Protein AF-B5W0S8-F1 (afdb_monomer_lite)

Secondary structure (DSSP, 8-state):
-----------EE-HHHHHHHHHHHHHHHHHHHHHHHHHHTT----HHHHHHHHHHS---HHHHT--TTHHHHHHHHHHHHHHHHHHTTPPPPPPPTT-S-------HHHHHTTHHHHHTTT--EE-SSPPPS---

Structure (mmCIF, N/CA/C/O backbone):
data_AF-B5W0S8-F1
#
_entry.id   AF-B5W0S8-F1
#
loop_
_atom_site.group_PDB
_atom_site.id
_atom_site.type_symbol
_atom_site.label_atom_id
_atom_site.label_alt_id
_atom_site.label_comp_id
_atom_site.label_asym_id
_atom_site.label_entity_id
_atom_site.label_seq_id
_atom_site.pdbx_PDB_ins_code
_atom_site.Cartn_x
_atom_site.Cartn_y
_atom_site.Cartn_z
_atom_site.occupancy
_atom_site.B_iso_or_equiv
_atom_site.auth_seq_id
_atom_site.auth_comp_id
_atom_site.auth_asym_id
_atom_site.auth_atom_id
_atom_site.pdbx_PDB_model_num
ATOM 1 N N . MET A 1 1 ? -0.003 27.964 -36.530 1.00 40.84 1 MET A N 1
ATOM 2 C CA . MET A 1 1 ? 0.654 27.300 -35.384 1.00 40.84 1 MET A CA 1
ATOM 3 C C . MET A 1 1 ? -0.431 26.652 -34.544 1.00 40.84 1 MET A C 1
ATOM 5 O O . MET A 1 1 ? -1.200 27.365 -33.916 1.00 40.84 1 MET A O 1
ATOM 9 N N . THR A 1 2 ? -0.587 25.334 -34.623 1.00 47.62 2 THR A N 1
ATOM 10 C CA . THR A 1 2 ? -1.529 24.593 -33.774 1.00 47.62 2 THR A CA 1
ATOM 11 C C . THR A 1 2 ? -0.929 24.410 -32.376 1.00 47.62 2 THR A C 1
ATOM 13 O O . THR A 1 2 ? 0.281 24.207 -32.263 1.00 47.62 2 THR A O 1
ATOM 16 N N . PRO A 1 3 ? -1.736 24.521 -31.309 1.00 50.81 3 PRO A N 1
ATOM 17 C CA . PRO A 1 3 ? -1.256 24.440 -29.935 1.00 50.81 3 PRO A CA 1
ATOM 18 C C . PRO A 1 3 ? -0.673 23.050 -29.657 1.00 50.81 3 PRO A C 1
ATOM 20 O O . PRO A 1 3 ? -1.181 22.060 -30.178 1.00 50.81 3 PRO A O 1
ATOM 23 N N . ASN A 1 4 ? 0.394 23.002 -28.851 1.00 57.62 4 ASN A N 1
ATOM 24 C CA . ASN A 1 4 ? 1.116 21.805 -28.403 1.00 57.62 4 ASN A CA 1
ATOM 25 C C . ASN A 1 4 ? 0.195 20.592 -28.177 1.00 57.62 4 ASN A C 1
ATOM 27 O O . ASN A 1 4 ? -0.370 20.422 -27.096 1.00 57.62 4 ASN A O 1
ATOM 31 N N . SER A 1 5 ? 0.062 19.717 -29.177 1.00 62.16 5 SER A N 1
ATOM 32 C CA . SER A 1 5 ? -0.598 18.430 -28.993 1.00 62.16 5 SER A CA 1
ATOM 33 C C . SER A 1 5 ? 0.384 17.512 -28.274 1.00 62.16 5 SER A C 1
ATOM 35 O O . SER A 1 5 ? 1.228 16.873 -28.904 1.00 62.16 5 SER A O 1
ATOM 37 N N . LEU A 1 6 ? 0.320 17.479 -26.944 1.00 66.62 6 LEU A N 1
ATOM 38 C CA . LEU A 1 6 ? 1.047 16.488 -26.158 1.00 66.62 6 LEU A CA 1
ATOM 39 C C . LEU A 1 6 ? 0.605 15.094 -26.623 1.00 66.62 6 LEU A C 1
ATOM 41 O O . LEU A 1 6 ? -0.557 14.716 -26.457 1.00 66.62 6 LEU A O 1
ATOM 45 N N . SER A 1 7 ? 1.513 14.330 -27.229 1.00 67.88 7 SER A N 1
ATOM 46 C CA . SER A 1 7 ? 1.243 12.948 -27.611 1.00 67.88 7 SER A CA 1
ATOM 47 C C . SER A 1 7 ? 1.213 12.082 -26.352 1.00 67.88 7 SER A C 1
ATOM 49 O O . SER A 1 7 ? 2.230 11.803 -25.720 1.00 67.88 7 SER A O 1
ATOM 51 N N . GLN A 1 8 ? 0.014 11.663 -25.949 1.00 77.06 8 GLN A N 1
ATOM 52 C CA . GLN A 1 8 ? -0.146 10.736 -24.833 1.00 77.06 8 GLN A CA 1
ATOM 53 C C . GLN A 1 8 ? 0.186 9.316 -25.292 1.00 77.06 8 GLN A C 1
ATOM 55 O O . GLN A 1 8 ? -0.596 8.688 -26.006 1.00 77.06 8 GLN A O 1
ATOM 60 N N . VAL A 1 9 ? 1.336 8.798 -24.858 1.00 83.94 9 VAL A N 1
ATOM 61 C CA . VAL A 1 9 ? 1.719 7.406 -25.114 1.00 83.94 9 VAL A CA 1
ATOM 62 C C . VAL A 1 9 ? 1.172 6.499 -24.019 1.00 83.94 9 VAL A C 1
ATOM 64 O O . VAL A 1 9 ? 1.397 6.724 -22.828 1.00 83.94 9 VAL A O 1
ATOM 67 N N . ARG A 1 10 ? 0.464 5.436 -24.414 1.00 88.12 10 ARG A N 1
ATOM 68 C CA . ARG A 1 10 ? -0.012 4.420 -23.465 1.00 88.12 10 ARG A CA 1
ATOM 69 C C . ARG A 1 10 ? 1.114 3.452 -23.125 1.00 88.12 10 ARG A C 1
ATOM 71 O O . ARG A 1 10 ? 1.667 2.801 -24.011 1.00 88.12 10 ARG A O 1
ATOM 78 N N . LEU A 1 11 ? 1.418 3.347 -21.835 1.00 89.88 11 LEU A N 1
ATOM 79 C CA . LEU A 1 11 ? 2.405 2.422 -21.288 1.00 89.88 11 LEU A CA 1
ATOM 80 C C . LEU A 1 11 ? 1.708 1.280 -20.555 1.00 89.88 11 LEU A C 1
ATOM 82 O O . LEU A 1 11 ? 0.808 1.500 -19.743 1.00 89.88 11 LEU A O 1
ATOM 86 N N . TYR A 1 12 ? 2.174 0.063 -20.800 1.00 91.75 12 TYR A N 1
ATOM 87 C CA . TYR A 1 12 ? 1.680 -1.156 -20.177 1.00 91.75 12 TYR A CA 1
ATOM 88 C C . TYR A 1 12 ? 2.838 -1.855 -19.464 1.00 91.75 12 TYR A C 1
ATOM 90 O O . TYR A 1 12 ? 3.877 -2.089 -20.084 1.00 91.75 12 TYR A O 1
ATOM 98 N N . PRO A 1 13 ? 2.718 -2.181 -18.168 1.00 92.81 13 PRO A N 1
ATOM 99 C CA . PRO A 1 13 ? 3.783 -2.884 -17.464 1.00 92.81 13 PRO A CA 1
ATOM 100 C C . PRO A 1 13 ? 3.991 -4.276 -18.067 1.00 92.81 13 PRO A C 1
ATOM 102 O O . PRO A 1 13 ? 3.021 -4.938 -18.444 1.00 92.81 13 PRO A O 1
ATOM 105 N N . CYS A 1 14 ? 5.234 -4.761 -18.099 1.00 92.94 1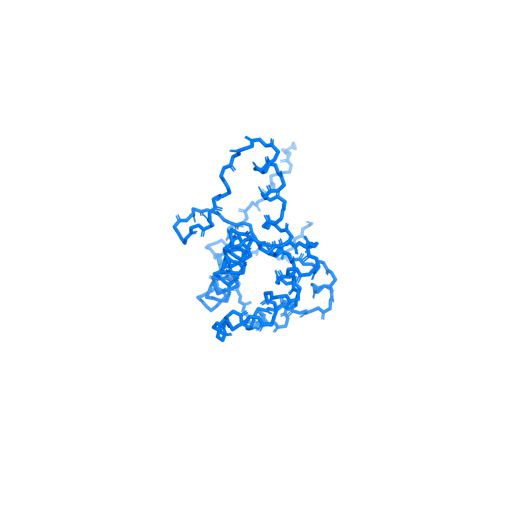4 CYS A N 1
ATOM 106 C CA . CYS A 1 14 ? 5.475 -6.178 -18.362 1.00 92.94 14 CYS A CA 1
ATOM 107 C C . CYS A 1 14 ? 4.794 -7.057 -17.288 1.00 92.94 14 CYS A C 1
ATOM 109 O O . CYS A 1 14 ? 4.426 -6.583 -16.207 1.00 92.94 14 CYS A O 1
ATOM 111 N N . LYS A 1 15 ? 4.629 -8.359 -17.562 1.00 93.44 15 LYS A N 1
ATOM 112 C CA . LYS A 1 15 ? 3.916 -9.296 -16.669 1.00 93.44 15 LYS A CA 1
ATOM 113 C C . LYS A 1 15 ? 4.476 -9.299 -15.240 1.00 93.44 15 LYS A C 1
ATOM 115 O O . LYS A 1 15 ? 3.717 -9.309 -14.269 1.00 93.44 15 LYS A O 1
ATOM 120 N N . GLU A 1 16 ? 5.794 -9.250 -15.109 1.00 93.81 16 GLU A N 1
ATOM 121 C CA . GLU A 1 16 ? 6.493 -9.227 -13.822 1.00 93.81 16 GLU A CA 1
ATOM 122 C C . GLU A 1 16 ? 6.233 -7.921 -13.066 1.00 93.81 16 GLU A C 1
ATOM 124 O O . GLU A 1 16 ? 5.812 -7.952 -11.908 1.00 93.81 16 GLU A O 1
ATOM 129 N N . LEU A 1 17 ? 6.362 -6.773 -13.740 1.00 93.62 17 LEU A N 1
ATOM 130 C CA . LEU A 1 17 ? 6.067 -5.462 -13.158 1.00 93.62 17 LEU A CA 1
ATOM 131 C C . LEU A 1 17 ? 4.606 -5.349 -12.722 1.00 93.62 17 LEU A C 1
ATOM 133 O O . LEU A 1 17 ? 4.307 -4.829 -11.644 1.00 93.62 17 LEU A O 1
ATOM 137 N N . HIS A 1 18 ? 3.691 -5.884 -13.531 1.00 93.25 18 HIS A N 1
ATOM 138 C CA . HIS A 1 18 ? 2.279 -5.937 -13.188 1.00 93.25 18 HIS A CA 1
ATOM 139 C C . HIS A 1 18 ? 2.041 -6.762 -11.920 1.00 93.25 18 HIS A C 1
ATOM 141 O O . HIS A 1 18 ? 1.307 -6.333 -11.028 1.00 93.25 18 HIS A O 1
ATOM 147 N N . THR A 1 19 ? 2.705 -7.913 -11.810 1.00 92.94 19 THR A N 1
ATOM 148 C CA . THR A 1 19 ? 2.617 -8.802 -10.647 1.00 92.94 19 THR A CA 1
ATOM 149 C C . THR A 1 19 ? 3.128 -8.114 -9.381 1.00 92.94 19 THR A C 1
ATOM 151 O O . THR A 1 19 ? 2.448 -8.139 -8.353 1.00 92.94 19 THR A O 1
ATOM 154 N N . VAL A 1 20 ? 4.272 -7.425 -9.457 1.00 92.69 20 VAL A N 1
ATOM 155 C CA . VAL A 1 20 ? 4.827 -6.634 -8.345 1.00 92.69 20 VAL A CA 1
ATOM 156 C C . VAL A 1 20 ? 3.843 -5.549 -7.903 1.00 92.69 20 VAL A C 1
ATOM 158 O O . VAL A 1 20 ? 3.502 -5.466 -6.721 1.00 92.69 20 VAL A O 1
ATOM 161 N N . GLY A 1 21 ? 3.310 -4.770 -8.848 1.00 90.94 21 GLY A N 1
ATOM 162 C CA . GLY A 1 21 ? 2.333 -3.721 -8.553 1.00 90.94 21 GLY A CA 1
ATOM 163 C C . GLY A 1 21 ? 1.050 -4.263 -7.912 1.00 90.94 21 GLY A C 1
ATOM 164 O O . GLY A 1 21 ? 0.565 -3.710 -6.923 1.00 90.94 21 GLY A O 1
ATOM 165 N N . LYS A 1 22 ? 0.514 -5.382 -8.419 1.00 92.00 22 LYS A N 1
ATOM 166 C CA . LYS A 1 22 ? -0.675 -6.039 -7.852 1.00 92.00 22 LYS A CA 1
ATOM 167 C C . LYS A 1 22 ? -0.416 -6.593 -6.454 1.00 92.00 22 LYS A C 1
ATOM 169 O O . LYS A 1 22 ? -1.295 -6.466 -5.602 1.00 92.00 22 LYS A O 1
ATOM 174 N N . ARG A 1 23 ? 0.775 -7.140 -6.191 1.00 92.94 23 ARG A N 1
ATOM 175 C CA . ARG A 1 23 ? 1.182 -7.595 -4.853 1.00 92.94 23 ARG A CA 1
ATOM 176 C C . ARG A 1 23 ? 1.215 -6.435 -3.863 1.00 92.94 23 ARG A C 1
ATOM 178 O O . ARG A 1 23 ? 0.610 -6.542 -2.799 1.00 92.94 23 ARG A O 1
ATOM 185 N N . TRP A 1 24 ? 1.850 -5.317 -4.218 1.00 93.25 24 TRP A N 1
ATOM 186 C CA . TRP A 1 24 ? 1.876 -4.129 -3.358 1.00 93.25 24 TRP A CA 1
ATOM 187 C C . TRP A 1 24 ? 0.468 -3.597 -3.086 1.00 93.25 24 TRP A C 1
ATOM 189 O O . TRP A 1 24 ? 0.126 -3.317 -1.939 1.00 93.25 24 TRP A O 1
ATOM 199 N N . LEU A 1 25 ? -0.385 -3.534 -4.112 1.00 92.94 25 LEU A N 1
ATOM 200 C CA . LEU A 1 25 ? -1.772 -3.096 -3.962 1.00 92.94 25 LEU A CA 1
ATOM 201 C C . LEU A 1 25 ? -2.582 -4.017 -3.038 1.00 92.94 25 LEU A C 1
ATOM 203 O O . LEU A 1 25 ? -3.317 -3.543 -2.169 1.00 92.94 25 LEU A O 1
ATOM 207 N N . ALA A 1 26 ? -2.448 -5.333 -3.208 1.00 93.25 26 ALA A N 1
ATOM 208 C CA . ALA A 1 26 ? -3.120 -6.317 -2.368 1.00 93.25 26 ALA A CA 1
ATOM 209 C C . ALA A 1 26 ? -2.674 -6.203 -0.906 1.00 93.25 26 ALA A C 1
ATOM 211 O O . ALA A 1 26 ? -3.503 -6.269 0.000 1.00 93.25 26 ALA A O 1
ATOM 212 N N . ALA A 1 27 ? -1.381 -5.989 -0.669 1.00 94.19 27 ALA A N 1
ATOM 213 C CA . ALA A 1 27 ? -0.839 -5.903 0.678 1.00 94.19 27 ALA A CA 1
ATOM 214 C C . ALA A 1 27 ? -1.238 -4.589 1.362 1.00 94.19 27 ALA A C 1
ATOM 216 O O . ALA A 1 27 ? -1.629 -4.594 2.528 1.00 94.19 27 ALA A O 1
ATOM 217 N N . TYR A 1 28 ? -1.257 -3.481 0.617 1.00 94.44 28 TYR A N 1
ATOM 218 C CA . TYR A 1 28 ? -1.783 -2.200 1.090 1.00 94.44 28 TYR A CA 1
ATOM 219 C C . TYR A 1 28 ? -3.250 -2.321 1.534 1.00 94.44 28 TYR A C 1
ATOM 221 O O . TYR A 1 28 ? -3.635 -1.858 2.608 1.00 94.44 28 TYR A O 1
ATOM 229 N N . ARG A 1 29 ? -4.070 -3.011 0.732 1.00 94.12 29 ARG A N 1
ATOM 230 C CA . ARG A 1 29 ? -5.472 -3.310 1.049 1.00 94.12 29 ARG A CA 1
ATOM 231 C C . ARG A 1 29 ? -5.618 -4.163 2.302 1.00 94.12 29 ARG A C 1
ATOM 233 O O . ARG A 1 29 ? -6.486 -3.880 3.122 1.00 94.12 29 ARG A O 1
ATOM 240 N N . TRP A 1 30 ? -4.790 -5.195 2.436 1.00 94.62 30 TRP A N 1
ATOM 241 C CA . TRP A 1 30 ? -4.803 -6.065 3.607 1.00 94.62 30 TRP A CA 1
ATOM 242 C C . TRP A 1 30 ? -4.535 -5.261 4.881 1.00 94.62 30 TRP A C 1
ATOM 244 O O . TRP A 1 30 ? -5.322 -5.336 5.817 1.00 94.62 30 TRP A O 1
ATOM 254 N N . ILE A 1 31 ? -3.506 -4.406 4.878 1.00 94.94 31 ILE A N 1
ATOM 255 C CA . ILE A 1 31 ? -3.154 -3.553 6.026 1.00 94.94 31 ILE A CA 1
ATOM 256 C C . ILE A 1 31 ? -4.277 -2.569 6.356 1.00 94.94 31 ILE A C 1
ATOM 258 O O . ILE A 1 31 ? -4.627 -2.411 7.524 1.00 94.94 31 ILE A O 1
ATOM 262 N N . TYR A 1 32 ? -4.872 -1.935 5.343 1.00 94.38 32 TYR A N 1
ATOM 263 C CA . TYR A 1 32 ? -6.026 -1.057 5.537 1.00 94.38 32 TYR A CA 1
ATOM 264 C C . TYR A 1 32 ? -7.184 -1.805 6.217 1.00 94.38 32 TYR A C 1
ATOM 266 O O . TYR A 1 32 ? -7.696 -1.361 7.243 1.00 94.38 32 TYR A O 1
ATOM 274 N N . ASN A 1 33 ? -7.572 -2.968 5.684 1.00 94.06 33 ASN A N 1
ATOM 275 C CA . ASN A 1 33 ? -8.692 -3.747 6.214 1.00 94.06 33 ASN A CA 1
ATOM 276 C C . ASN A 1 33 ? -8.404 -4.274 7.623 1.00 94.06 33 ASN A C 1
ATOM 278 O O . ASN A 1 33 ? -9.287 -4.217 8.476 1.00 94.06 33 ASN A O 1
ATOM 282 N N . GLN A 1 34 ? -7.171 -4.722 7.874 1.00 93.19 34 GLN A N 1
ATOM 283 C CA . GLN A 1 34 ? -6.720 -5.144 9.195 1.00 93.19 34 GLN A CA 1
ATOM 284 C C . GLN A 1 34 ? -6.825 -3.993 10.197 1.00 93.19 34 GLN A C 1
ATOM 286 O O . GLN A 1 34 ? -7.363 -4.178 11.281 1.00 93.19 34 GLN A O 1
ATOM 291 N N . THR A 1 35 ? -6.404 -2.786 9.810 1.00 93.31 35 THR A N 1
ATOM 292 C CA . THR A 1 35 ? -6.515 -1.589 10.657 1.00 93.31 35 THR A CA 1
ATOM 293 C C . THR A 1 35 ? -7.973 -1.307 11.026 1.00 93.31 35 THR A C 1
ATOM 295 O O . THR A 1 35 ? -8.281 -1.102 12.197 1.00 93.31 35 THR A O 1
ATOM 298 N N . ILE A 1 36 ? -8.892 -1.353 10.055 1.00 91.44 36 ILE A N 1
ATOM 299 C CA . ILE A 1 36 ? -10.326 -1.161 10.319 1.00 91.44 36 ILE A CA 1
ATOM 300 C C . ILE A 1 36 ? -10.891 -2.267 11.221 1.00 91.44 36 ILE A C 1
ATOM 302 O O . ILE A 1 36 ? -11.703 -1.977 12.098 1.00 91.44 36 ILE A O 1
ATOM 306 N N . ALA A 1 37 ? -10.477 -3.523 11.032 1.00 90.25 37 ALA A N 1
ATOM 307 C CA . ALA A 1 37 ? -10.917 -4.641 11.864 1.00 90.25 37 ALA A CA 1
ATOM 308 C C . ALA A 1 37 ? -10.445 -4.495 13.319 1.00 90.25 37 ALA A C 1
ATOM 310 O O . ALA A 1 37 ? -11.259 -4.616 14.232 1.00 90.25 37 ALA A O 1
ATOM 311 N N . THR A 1 38 ? -9.171 -4.153 13.532 1.00 88.06 38 THR A N 1
ATOM 312 C CA . THR A 1 38 ? -8.601 -3.894 14.863 1.00 88.06 38 THR A CA 1
ATOM 313 C C . THR A 1 38 ? -9.334 -2.756 15.575 1.00 88.06 38 THR A C 1
ATOM 315 O O . THR A 1 38 ? -9.663 -2.868 16.751 1.00 88.06 38 THR A O 1
ATOM 318 N N . TRP A 1 39 ? -9.682 -1.688 14.856 1.00 81.94 39 TRP A N 1
ATOM 319 C CA . TRP A 1 39 ? -10.478 -0.593 15.416 1.00 81.94 39 TRP A CA 1
ATOM 320 C C . TRP A 1 39 ? -11.898 -1.007 15.802 1.00 81.94 39 TRP A C 1
ATOM 322 O O . TRP A 1 39 ? -12.387 -0.625 16.863 1.00 81.94 39 TRP A O 1
ATOM 332 N N . LYS A 1 40 ? -12.570 -1.809 14.967 1.00 82.31 40 LYS A N 1
ATOM 333 C CA . LYS A 1 40 ? -13.919 -2.319 15.268 1.00 82.31 40 LYS A CA 1
ATOM 334 C C . LYS A 1 40 ? -13.962 -3.202 16.517 1.00 82.31 40 LYS A C 1
ATOM 336 O O . LYS A 1 40 ? -15.017 -3.304 17.128 1.00 82.31 40 LYS A O 1
ATOM 341 N N . GLN A 1 41 ? -12.836 -3.798 16.905 1.00 82.56 41 GLN A N 1
ATOM 342 C CA . GLN A 1 41 ? -12.695 -4.573 18.141 1.00 82.56 41 GLN A CA 1
ATOM 343 C C . GLN A 1 41 ? -12.539 -3.698 19.398 1.00 82.56 41 GLN A C 1
ATOM 345 O O . GLN A 1 41 ? -12.363 -4.228 20.489 1.00 82.56 41 GLN A O 1
ATOM 350 N N . GLY A 1 42 ? -12.611 -2.369 19.273 1.00 74.94 42 GLY A N 1
ATOM 351 C CA . GLY A 1 42 ? -12.565 -1.452 20.413 1.00 74.94 42 GLY A CA 1
ATOM 352 C C . GLY A 1 42 ? -11.157 -1.020 20.817 1.00 74.94 42 GLY A C 1
ATOM 353 O O . GLY A 1 42 ? -11.001 -0.386 21.858 1.00 74.94 42 GLY A O 1
ATOM 354 N N . VAL A 1 43 ? -10.137 -1.312 20.002 1.00 72.69 43 VAL A N 1
ATOM 355 C CA . VAL A 1 43 ? -8.783 -0.793 20.227 1.00 72.69 43 VAL A CA 1
ATOM 356 C C . VAL A 1 43 ? -8.806 0.729 20.108 1.00 72.69 43 VAL A C 1
ATOM 358 O O . VAL A 1 43 ? -9.113 1.279 19.051 1.00 72.69 43 VAL A O 1
ATOM 361 N N . GLN A 1 44 ? -8.473 1.406 21.205 1.00 70.19 44 GLN A N 1
ATOM 362 C CA . GLN A 1 44 ? -8.354 2.858 21.266 1.00 70.19 44 GLN A CA 1
ATOM 363 C C . GLN A 1 44 ? -6.881 3.258 21.177 1.00 70.19 44 GLN A C 1
ATOM 365 O O . GLN A 1 44 ? -6.021 2.633 21.793 1.00 70.19 44 GLN A O 1
ATOM 370 N N . GLY A 1 45 ? -6.580 4.299 20.404 1.00 79.81 45 GLY A N 1
ATOM 371 C CA . GLY A 1 45 ? -5.222 4.822 20.303 1.00 79.81 45 GLY A CA 1
ATOM 372 C C . GLY A 1 45 ? -5.038 5.816 19.167 1.00 79.81 45 GLY A C 1
ATOM 373 O O . GLY A 1 45 ? -5.966 6.130 18.415 1.00 79.81 45 GLY A O 1
ATOM 374 N N . SER A 1 46 ? -3.814 6.317 19.033 1.00 86.31 46 SER A N 1
ATOM 375 C CA . SER A 1 46 ? -3.419 7.163 17.912 1.00 86.31 46 SER A CA 1
ATOM 376 C C . SER A 1 46 ? -3.139 6.337 16.648 1.00 86.31 46 SER A C 1
ATOM 378 O O . SER A 1 46 ? -2.999 5.110 16.682 1.00 86.31 46 SER A O 1
ATOM 380 N N . CYS A 1 47 ? -2.990 7.022 15.509 1.00 87.62 47 CYS A N 1
ATOM 381 C CA . CYS A 1 47 ? -2.519 6.401 14.266 1.00 87.62 47 CYS A CA 1
ATOM 382 C C . CYS A 1 47 ? -1.181 5.670 14.471 1.00 87.62 47 CYS A C 1
ATOM 384 O O . CYS A 1 47 ? -0.998 4.562 13.971 1.00 87.62 47 CYS A O 1
ATOM 386 N N . PHE A 1 48 ? -0.274 6.235 15.273 1.00 88.94 48 PHE A N 1
ATOM 387 C CA . PHE A 1 48 ? 1.030 5.639 15.561 1.00 88.94 48 PHE A CA 1
ATOM 388 C C . PHE A 1 48 ? 0.935 4.356 16.392 1.00 88.94 48 PHE A C 1
ATOM 390 O O . PHE A 1 48 ? 1.680 3.409 16.137 1.00 88.94 48 PHE A O 1
ATOM 397 N N . ASP A 1 49 ? -0.001 4.285 17.337 1.00 88.81 49 ASP A N 1
ATOM 398 C CA . ASP A 1 49 ? -0.202 3.082 18.152 1.00 88.81 49 ASP A CA 1
ATOM 399 C C . ASP A 1 49 ? -0.737 1.937 17.293 1.00 88.81 49 ASP A C 1
ATOM 401 O O . ASP A 1 49 ? -0.219 0.820 17.326 1.00 88.81 49 ASP A O 1
ATOM 405 N N . CYS A 1 50 ? -1.687 2.240 16.408 1.00 87.88 50 CYS A N 1
ATOM 406 C CA . CYS A 1 50 ? -2.184 1.267 15.440 1.00 87.88 50 CYS A CA 1
ATOM 407 C C . CYS A 1 50 ? -1.116 0.826 14.441 1.00 87.88 50 CYS A C 1
ATOM 409 O O . CYS A 1 50 ? -1.066 -0.348 14.084 1.00 87.88 50 CYS A O 1
ATOM 411 N N . GLN A 1 51 ? -0.217 1.721 14.021 1.00 90.88 51 GLN A N 1
ATOM 412 C CA . GLN A 1 51 ? 0.925 1.327 13.194 1.00 90.88 51 GLN A CA 1
ATOM 413 C C . GLN A 1 51 ? 1.806 0.298 13.905 1.00 90.88 51 GLN A C 1
ATOM 415 O O . GLN A 1 51 ? 2.228 -0.664 13.264 1.00 90.88 51 GLN A O 1
ATOM 420 N N . LYS A 1 52 ? 2.073 0.464 15.208 1.00 89.81 52 LYS A N 1
ATOM 421 C CA . LYS A 1 52 ? 2.835 -0.516 16.000 1.00 89.81 52 LYS A CA 1
ATOM 422 C C . LYS A 1 52 ? 2.088 -1.847 16.097 1.00 89.81 52 LYS A C 1
ATOM 424 O O . LYS A 1 52 ? 2.686 -2.886 15.831 1.00 89.81 52 LYS A O 1
ATOM 429 N N . LEU A 1 53 ? 0.787 -1.819 16.385 1.00 89.50 53 LEU A N 1
ATOM 430 C CA . LEU A 1 53 ? -0.043 -3.024 16.475 1.00 89.50 53 LEU A CA 1
ATOM 431 C C . LEU A 1 53 ? -0.091 -3.798 15.154 1.00 89.50 53 LEU A C 1
ATOM 433 O O . LEU A 1 53 ? 0.212 -4.985 15.130 1.00 89.50 53 LEU A O 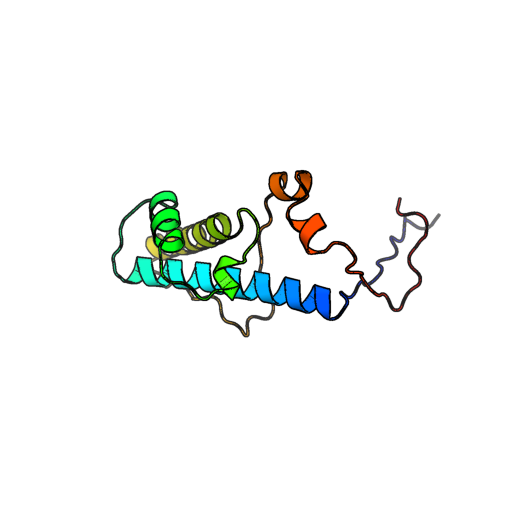1
ATOM 437 N N . VAL A 1 54 ? -0.382 -3.136 14.033 1.00 89.19 54 VAL A N 1
ATOM 438 C CA . VAL A 1 54 ? -0.438 -3.784 12.707 1.00 89.19 54 VAL A CA 1
ATOM 439 C C . VAL A 1 54 ? 0.960 -4.197 12.217 1.00 89.19 54 VAL A C 1
ATOM 441 O O . VAL A 1 54 ? 1.129 -5.167 11.469 1.00 89.19 54 VAL A O 1
ATOM 444 N N . ARG A 1 55 ? 2.019 -3.504 12.654 1.00 88.38 55 ARG A N 1
ATOM 445 C CA . ARG A 1 55 ? 3.399 -3.939 12.403 1.00 88.38 55 ARG A CA 1
ATOM 446 C C . ARG A 1 55 ? 3.744 -5.214 13.173 1.00 88.38 55 ARG A C 1
ATOM 448 O O . ARG A 1 55 ? 4.428 -6.054 12.594 1.00 88.38 55 ARG A O 1
ATOM 455 N N . ASN A 1 56 ? 3.241 -5.386 14.388 1.00 87.81 56 ASN A N 1
ATOM 456 C CA . ASN A 1 56 ? 3.496 -6.569 15.212 1.00 87.81 56 ASN A CA 1
ATOM 457 C C . ASN A 1 56 ? 2.468 -7.688 15.006 1.00 87.81 56 ASN A C 1
ATOM 459 O O . ASN A 1 56 ? 2.692 -8.803 15.462 1.00 87.81 56 ASN A O 1
ATOM 463 N N . SER A 1 57 ? 1.362 -7.417 14.308 1.00 87.44 57 SER A N 1
ATOM 464 C CA . SER A 1 57 ? 0.366 -8.436 14.004 1.00 87.44 57 SER A CA 1
ATOM 465 C C . SER A 1 57 ? 0.967 -9.534 13.136 1.00 87.44 57 SER A C 1
ATOM 467 O O . SER A 1 57 ? 1.767 -9.257 12.223 1.00 87.44 57 SER A O 1
ATOM 469 N N . ASP A 1 58 ? 0.504 -10.760 13.373 1.00 90.12 58 ASP A N 1
ATOM 470 C CA . ASP A 1 58 ? 0.754 -11.843 12.443 1.00 90.12 58 ASP A CA 1
ATOM 471 C C . ASP A 1 58 ? 0.136 -11.483 11.088 1.00 90.12 58 ASP A C 1
ATOM 473 O O . ASP A 1 58 ? -0.990 -10.982 10.993 1.00 90.12 58 ASP A O 1
ATOM 477 N N . LYS A 1 59 ? 0.940 -11.608 10.037 1.00 91.56 59 LYS A N 1
ATOM 478 C CA . LYS A 1 59 ? 0.555 -11.223 8.683 1.00 91.56 59 LYS A CA 1
ATOM 479 C C . LYS A 1 59 ? 1.226 -12.144 7.675 1.00 91.56 59 LYS A C 1
ATOM 481 O O . LYS A 1 59 ? 2.375 -12.543 7.887 1.00 91.56 59 LYS A O 1
ATOM 486 N N . PRO A 1 60 ? 0.558 -12.430 6.549 1.00 92.75 60 PRO A N 1
ATOM 487 C CA . PRO A 1 60 ? 1.140 -13.257 5.506 1.00 92.75 60 PRO A CA 1
ATOM 488 C C . PRO A 1 60 ? 2.470 -12.697 4.994 1.00 92.75 60 PRO A C 1
ATOM 490 O O . PRO A 1 60 ? 2.656 -11.479 4.909 1.00 92.75 60 PRO A O 1
ATOM 493 N N . GLU 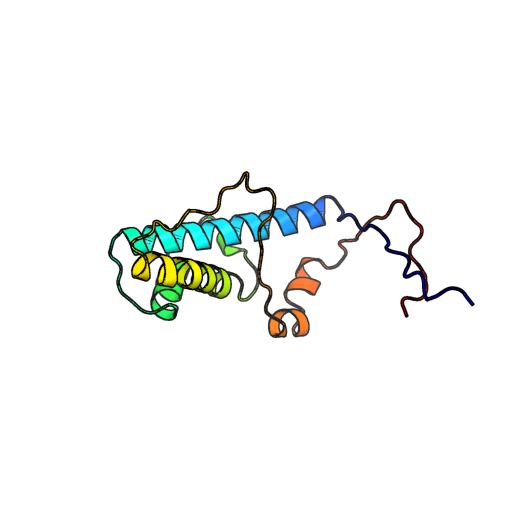A 1 61 ? 3.373 -13.578 4.570 1.00 91.06 61 GLU A N 1
ATOM 494 C CA . GLU A 1 61 ? 4.717 -13.195 4.114 1.00 91.06 61 GLU A CA 1
ATOM 495 C C . GLU A 1 61 ? 4.686 -12.198 2.944 1.00 91.06 61 GLU A C 1
ATOM 497 O O . GLU A 1 61 ? 5.438 -11.222 2.883 1.00 91.06 61 GLU A O 1
ATOM 502 N N . TRP A 1 62 ? 3.717 -12.361 2.042 1.00 89.25 62 TRP A N 1
ATOM 503 C CA . TRP A 1 62 ? 3.519 -11.449 0.919 1.00 89.25 62 TRP A CA 1
ATOM 504 C C . TRP A 1 62 ? 3.091 -10.031 1.340 1.00 89.25 62 TRP A C 1
ATOM 506 O O . TRP A 1 62 ? 3.300 -9.091 0.570 1.00 89.25 62 TRP A O 1
ATOM 516 N N . VAL A 1 63 ? 2.559 -9.849 2.555 1.00 92.44 63 VAL A N 1
ATOM 517 C CA . VAL A 1 63 ? 2.282 -8.533 3.157 1.00 92.44 63 VAL A CA 1
ATOM 518 C C . VAL A 1 63 ? 3.536 -7.961 3.816 1.00 92.44 63 VAL A C 1
ATOM 520 O O . VAL A 1 63 ? 3.800 -6.767 3.683 1.00 92.44 63 VAL A O 1
ATOM 523 N N . LYS A 1 64 ? 4.342 -8.799 4.486 1.00 89.06 64 LYS A N 1
ATOM 524 C CA . LYS A 1 64 ? 5.612 -8.385 5.118 1.00 89.06 64 LYS A CA 1
ATOM 525 C C . LYS A 1 64 ? 6.608 -7.832 4.105 1.00 89.06 64 LYS A C 1
ATOM 527 O O . LYS A 1 64 ? 7.319 -6.882 4.403 1.00 89.06 64 LYS A O 1
ATOM 532 N N . SER A 1 65 ? 6.587 -8.361 2.884 1.00 85.69 65 SER A N 1
ATOM 533 C CA . SER A 1 65 ? 7.444 -7.916 1.778 1.00 85.69 65 SER A CA 1
ATOM 534 C C . SER A 1 65 ? 7.122 -6.528 1.198 1.00 85.69 65 SER A C 1
ATOM 536 O O . SER A 1 65 ? 7.715 -6.143 0.190 1.00 85.69 65 SER A O 1
ATOM 538 N N . LEU A 1 66 ? 6.152 -5.793 1.757 1.00 89.00 66 LEU A N 1
ATOM 539 C CA . LEU A 1 66 ? 5.837 -4.437 1.306 1.00 89.00 66 LEU A CA 1
ATOM 540 C C . LEU A 1 66 ? 7.042 -3.511 1.502 1.00 89.00 66 LEU A C 1
ATOM 542 O O . LEU A 1 66 ? 7.547 -3.382 2.619 1.00 89.00 66 LEU A O 1
ATOM 546 N N . PRO A 1 67 ? 7.486 -2.814 0.450 1.00 86.00 67 PRO A N 1
ATOM 547 C CA . PRO A 1 67 ? 8.663 -1.983 0.562 1.00 86.00 67 PRO A CA 1
ATOM 548 C C . PRO A 1 67 ? 8.413 -0.647 1.260 1.00 86.00 67 PRO A C 1
ATOM 550 O O . PRO A 1 67 ? 7.424 0.058 1.037 1.00 86.00 67 PRO A O 1
ATOM 553 N N . GLY A 1 68 ? 9.407 -0.241 2.048 1.00 83.44 68 GLY A N 1
ATOM 554 C CA . GLY A 1 68 ? 9.490 1.093 2.625 1.00 83.44 68 GLY A CA 1
ATOM 555 C C . GLY A 1 68 ? 8.358 1.411 3.605 1.00 83.44 68 GLY A C 1
ATOM 556 O O . GLY A 1 68 ? 8.084 0.669 4.542 1.00 83.44 68 GLY A O 1
ATOM 557 N N . HIS A 1 69 ? 7.724 2.569 3.411 1.00 84.19 69 HIS A N 1
ATOM 558 C CA . HIS A 1 69 ? 6.762 3.162 4.347 1.00 84.19 69 HIS A CA 1
ATOM 559 C C . HIS A 1 69 ? 5.297 2.966 3.923 1.00 84.19 69 HIS A C 1
ATOM 561 O O . HIS A 1 69 ? 4.435 3.728 4.343 1.00 84.19 69 HIS A O 1
ATOM 567 N N . GLN A 1 70 ? 4.980 1.944 3.126 1.00 88.88 70 GLN A N 1
ATOM 568 C CA . GLN A 1 70 ? 3.603 1.714 2.665 1.00 88.88 70 GLN A CA 1
ATOM 569 C C . GLN A 1 70 ? 2.645 1.271 3.783 1.00 88.88 70 GLN A C 1
ATOM 571 O O . GLN A 1 70 ? 1.472 1.631 3.745 1.00 88.88 70 GLN A O 1
ATOM 576 N N . LEU A 1 71 ? 3.132 0.549 4.803 1.00 92.44 71 LEU A N 1
ATOM 577 C CA . LEU A 1 71 ? 2.316 0.164 5.964 1.00 92.44 71 LEU A CA 1
ATOM 578 C C . LEU A 1 71 ? 1.799 1.392 6.735 1.00 92.44 71 LEU A C 1
ATOM 580 O O . LEU A 1 71 ? 0.585 1.498 6.897 1.00 92.44 71 LEU A O 1
ATOM 584 N N . PRO A 1 72 ? 2.655 2.342 7.169 1.00 92.25 72 PRO A N 1
ATOM 585 C CA . PRO A 1 72 ? 2.191 3.579 7.795 1.00 92.25 72 PRO A CA 1
ATOM 586 C C . PRO A 1 72 ? 1.166 4.353 6.963 1.00 92.25 72 PRO A C 1
ATOM 588 O O . PRO A 1 72 ? 0.179 4.826 7.516 1.00 92.25 72 PRO A O 1
ATOM 591 N N . GLU A 1 73 ? 1.362 4.437 5.644 1.00 93.56 73 GLU A N 1
ATOM 592 C CA . GLU A 1 73 ? 0.420 5.120 4.750 1.00 93.56 73 GLU A CA 1
ATOM 593 C C . GLU A 1 73 ? -0.937 4.406 4.682 1.00 93.56 73 GLU A C 1
ATOM 595 O O . GLU A 1 73 ? -1.971 5.063 4.676 1.00 93.56 73 GLU A O 1
ATOM 600 N N . ALA A 1 74 ? -0.960 3.070 4.649 1.00 94.12 74 ALA A N 1
ATOM 601 C CA . ALA A 1 74 ? -2.206 2.299 4.658 1.00 94.12 74 ALA A CA 1
ATOM 602 C C . ALA A 1 74 ? -2.983 2.460 5.972 1.00 94.12 74 ALA A C 1
ATOM 604 O O . ALA A 1 74 ? -4.212 2.542 5.953 1.00 94.12 74 ALA A O 1
ATOM 605 N N . VAL A 1 75 ? -2.271 2.529 7.101 1.00 93.94 75 VAL A N 1
ATOM 606 C CA . VAL A 1 75 ? -2.869 2.801 8.415 1.00 93.94 75 VAL A CA 1
ATOM 607 C C . VAL A 1 75 ? -3.413 4.230 8.464 1.00 93.94 75 VAL A C 1
ATOM 609 O O . VAL A 1 75 ? -4.550 4.427 8.879 1.00 93.94 75 VAL A O 1
ATOM 612 N N . ALA A 1 76 ? -2.653 5.222 7.991 1.00 92.88 76 ALA A N 1
ATOM 613 C CA . ALA A 1 76 ? -3.110 6.611 7.936 1.00 92.88 76 ALA A CA 1
ATOM 614 C C . ALA A 1 76 ? -4.380 6.765 7.080 1.00 92.88 76 ALA A C 1
ATOM 616 O O . ALA A 1 76 ? -5.350 7.359 7.541 1.00 92.88 76 ALA A O 1
ATOM 617 N N . ASP A 1 77 ? -4.427 6.130 5.906 1.00 93.25 77 ASP A N 1
ATOM 618 C CA . ASP A 1 77 ? -5.620 6.089 5.050 1.00 93.25 77 ASP A CA 1
ATOM 619 C C . ASP A 1 77 ? -6.844 5.501 5.763 1.00 93.25 77 ASP A C 1
ATOM 621 O O . ASP A 1 77 ? -7.967 5.971 5.576 1.00 93.25 77 ASP A O 1
ATOM 625 N N . ALA A 1 78 ? -6.651 4.452 6.566 1.00 93.00 78 ALA A N 1
ATOM 626 C CA . ALA A 1 78 ? -7.729 3.851 7.346 1.00 93.00 78 ALA A CA 1
ATOM 627 C C . ALA A 1 78 ? -8.257 4.820 8.412 1.00 93.00 78 ALA A C 1
ATOM 629 O O . ALA A 1 78 ? -9.470 4.941 8.581 1.00 93.00 78 ALA A O 1
ATOM 630 N N . PHE A 1 79 ? -7.370 5.565 9.076 1.00 91.12 79 PHE A N 1
ATOM 631 C CA . PHE A 1 79 ? -7.754 6.603 10.034 1.00 91.12 79 PHE A CA 1
ATOM 632 C C . PHE A 1 79 ? -8.483 7.770 9.376 1.00 91.12 79 PHE A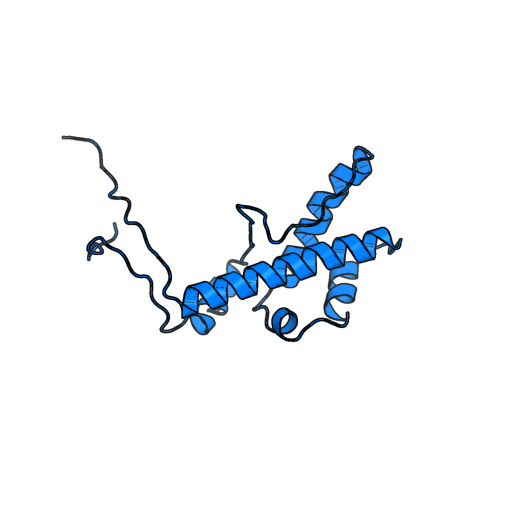 C 1
ATOM 634 O O . PHE A 1 79 ? -9.483 8.241 9.917 1.00 91.12 79 PHE A O 1
ATOM 641 N N . ASP A 1 80 ? -8.017 8.224 8.216 1.00 90.75 80 ASP A N 1
ATOM 642 C CA . ASP A 1 80 ? -8.647 9.324 7.487 1.00 90.75 80 ASP A CA 1
ATOM 643 C C . ASP A 1 80 ? -10.028 8.934 6.948 1.00 90.75 80 ASP A C 1
ATOM 645 O O . ASP A 1 80 ? -10.919 9.774 6.898 1.00 90.75 80 ASP A O 1
ATOM 649 N N . ALA A 1 81 ? -10.254 7.654 6.635 1.00 89.56 81 ALA A N 1
ATOM 650 C CA . ALA A 1 81 ? -11.588 7.135 6.333 1.00 89.56 81 ALA A CA 1
ATOM 651 C C . ALA A 1 81 ? -12.465 6.980 7.591 1.00 89.56 81 ALA A C 1
ATOM 653 O O . ALA A 1 81 ? -13.684 7.148 7.532 1.00 89.56 81 ALA A O 1
ATOM 654 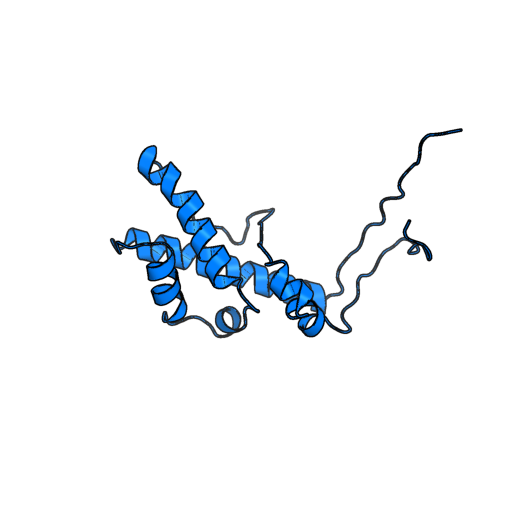N N . PHE A 1 82 ? -11.859 6.661 8.736 1.00 86.00 82 PHE A N 1
ATOM 655 C CA . PHE A 1 82 ? -12.572 6.419 9.987 1.00 86.00 82 PHE A CA 1
ATOM 656 C C . PHE A 1 82 ? -13.033 7.689 10.697 1.00 86.00 82 PHE A C 1
ATOM 658 O O . PHE A 1 82 ? -14.174 7.737 11.152 1.00 86.00 82 PHE A O 1
ATOM 665 N N . LYS A 1 83 ? -12.194 8.727 10.776 1.00 84.69 83 LYS A N 1
ATOM 666 C CA . LYS A 1 83 ? -12.536 10.009 11.418 1.00 84.69 83 LYS A CA 1
ATOM 667 C C . LYS A 1 83 ? -13.891 10.575 10.956 1.00 84.69 83 LYS A C 1
ATOM 669 O O . LYS A 1 83 ? -14.744 10.786 11.817 1.00 84.69 83 LYS A O 1
ATOM 674 N N . PRO A 1 84 ? -14.147 10.774 9.647 1.00 84.75 84 PRO A N 1
ATOM 675 C CA . PRO A 1 84 ? -15.429 11.296 9.188 1.00 84.75 84 PRO A CA 1
ATOM 676 C C . PRO A 1 84 ? -16.569 10.301 9.416 1.00 84.75 84 PRO A C 1
ATOM 678 O O . PRO A 1 84 ? -17.679 10.722 9.725 1.00 84.75 84 PRO A O 1
ATOM 681 N N . ALA A 1 85 ? -16.322 8.992 9.316 1.00 85.00 85 ALA A N 1
ATOM 682 C CA . ALA A 1 85 ? -17.348 7.991 9.593 1.00 85.00 85 ALA A CA 1
ATOM 683 C C . ALA A 1 85 ? -17.791 8.028 11.064 1.00 85.00 85 ALA A C 1
ATOM 685 O O . ALA A 1 85 ? -18.984 7.997 11.336 1.00 85.00 85 ALA A O 1
ATOM 686 N N . LYS A 1 86 ? -16.857 8.181 12.010 1.00 80.25 86 LYS A N 1
ATOM 687 C CA . LYS A 1 86 ? -17.178 8.312 13.437 1.00 80.25 86 LYS A CA 1
ATOM 688 C C . LYS A 1 86 ? -17.994 9.575 13.725 1.00 80.25 86 LYS A C 1
ATOM 690 O O . LYS A 1 86 ? -18.967 9.498 14.465 1.00 80.25 86 LYS A O 1
ATOM 695 N N . VAL A 1 87 ? -17.617 10.712 13.132 1.00 82.25 87 VAL A N 1
ATOM 696 C CA . VAL A 1 87 ? -18.329 11.993 13.308 1.00 82.25 87 VAL A CA 1
ATOM 697 C C . VAL A 1 87 ? -19.753 11.919 12.755 1.00 82.25 87 VAL A C 1
ATOM 699 O O . VAL A 1 87 ? -20.688 12.353 13.414 1.00 82.25 87 VAL A O 1
ATOM 702 N N . ASN A 1 88 ? -19.929 11.313 11.581 1.00 83.38 88 ASN A N 1
ATOM 703 C CA . ASN A 1 88 ? -21.224 11.229 10.903 1.00 83.38 88 ASN A CA 1
ATOM 704 C C . ASN A 1 88 ? -22.041 9.976 11.274 1.00 83.38 88 ASN A C 1
ATOM 706 O O . ASN A 1 88 ? -22.989 9.648 10.568 1.00 83.38 88 ASN A O 1
ATOM 710 N N . GLN A 1 89 ? -21.646 9.227 12.316 1.00 76.94 89 GLN A N 1
ATOM 711 C CA . GLN A 1 89 ? -22.236 7.924 12.686 1.00 76.94 89 GLN A CA 1
ATOM 712 C C . GLN A 1 89 ? -22.333 6.922 11.510 1.00 76.94 89 GLN A C 1
ATOM 714 O O . GLN A 1 89 ? -23.166 6.017 11.482 1.00 76.94 89 GLN A O 1
ATOM 719 N N . GLY A 1 90 ? -21.458 7.080 10.518 1.00 77.75 90 GLY A N 1
ATOM 720 C CA . GLY A 1 90 ? -21.377 6.254 9.324 1.00 77.75 90 GLY A CA 1
ATOM 721 C C . GLY A 1 90 ? -20.543 4.989 9.530 1.00 77.75 90 GLY A C 1
ATOM 722 O O . GLY A 1 90 ? -19.786 4.837 10.490 1.00 77.75 90 GLY A O 1
ATOM 723 N N . LYS A 1 91 ? -20.642 4.060 8.574 1.00 81.12 91 LYS A N 1
ATOM 724 C CA . LYS A 1 91 ? -19.861 2.814 8.566 1.00 81.12 91 LYS A CA 1
ATOM 725 C C . LYS A 1 91 ? -18.651 2.949 7.645 1.00 81.12 91 LYS A C 1
ATOM 727 O O . LYS A 1 91 ? -18.810 3.188 6.451 1.00 81.12 91 LYS A O 1
ATOM 732 N N . VAL A 1 92 ? -17.447 2.711 8.171 1.00 86.44 92 VAL A N 1
ATOM 733 C CA . VAL A 1 92 ? -16.254 2.577 7.321 1.00 86.44 92 VAL A CA 1
ATOM 734 C C . VAL A 1 92 ? -16.333 1.283 6.526 1.00 86.44 92 VAL A C 1
ATOM 736 O O . VAL A 1 92 ? -16.502 0.194 7.093 1.00 86.44 92 VAL A O 1
ATOM 739 N N . GLN A 1 93 ? -16.187 1.409 5.211 1.00 86.69 93 GLN A N 1
ATOM 740 C CA . GLN A 1 93 ? -16.160 0.276 4.302 1.00 86.69 93 GLN A CA 1
ATOM 741 C C . GLN A 1 93 ? -14.755 -0.319 4.210 1.00 86.69 93 GLN A C 1
ATOM 743 O O . GLN A 1 93 ? -13.751 0.390 4.176 1.00 86.69 93 GLN A O 1
ATOM 748 N N . LEU A 1 94 ? -14.695 -1.647 4.145 1.00 90.69 94 LEU A N 1
ATOM 749 C CA . LEU A 1 94 ? -13.460 -2.355 3.833 1.00 90.69 94 LEU A CA 1
ATOM 750 C C . LEU A 1 94 ? -13.140 -2.188 2.345 1.00 90.69 94 LEU A C 1
ATOM 752 O O . LEU A 1 94 ? -14.030 -2.180 1.493 1.00 90.69 94 LEU A O 1
ATOM 756 N N . LYS A 1 95 ? -11.855 -2.110 2.008 1.00 91.38 95 LYS A N 1
ATOM 757 C CA . LYS A 1 95 ? -11.406 -2.084 0.617 1.00 91.38 95 LYS A CA 1
ATOM 758 C C . LYS A 1 95 ? -11.588 -3.476 0.001 1.00 91.38 95 LYS A C 1
ATOM 760 O O . LYS A 1 95 ? -10.983 -4.451 0.451 1.00 91.38 95 LYS A O 1
ATOM 765 N N . SER A 1 96 ? -12.398 -3.556 -1.055 1.00 90.06 96 SER A N 1
ATOM 766 C CA . SER A 1 96 ? -12.670 -4.793 -1.802 1.00 90.06 96 SER A CA 1
ATOM 767 C C . SER A 1 96 ? -11.543 -5.148 -2.776 1.00 90.06 96 SER A C 1
ATOM 769 O O . SER A 1 96 ? -10.886 -4.267 -3.332 1.00 90.06 96 SER A O 1
ATOM 771 N N . CYS A 1 97 ? -11.332 -6.442 -3.035 1.00 86.44 97 CYS A N 1
ATOM 772 C CA . CYS A 1 97 ? -10.438 -6.898 -4.102 1.00 86.44 97 CYS A CA 1
ATOM 773 C C . CYS A 1 97 ? -10.991 -6.661 -5.513 1.00 86.44 97 CYS A C 1
ATOM 775 O O . CYS A 1 97 ? -10.207 -6.595 -6.456 1.00 86.44 97 CYS A O 1
ATOM 777 N N . ARG A 1 98 ? -12.311 -6.480 -5.632 1.00 86.94 98 ARG A N 1
ATOM 778 C CA . ARG A 1 98 ? -13.033 -6.228 -6.887 1.00 86.94 98 ARG A CA 1
ATOM 779 C C . ARG A 1 98 ? -13.186 -4.739 -7.205 1.00 86.94 98 ARG A C 1
ATOM 781 O O . ARG A 1 98 ? -13.832 -4.395 -8.186 1.00 86.94 98 ARG A O 1
ATOM 788 N N . ALA A 1 99 ? -12.640 -3.856 -6.366 1.00 86.50 99 ALA A N 1
ATOM 789 C CA . ALA A 1 99 ? -12.722 -2.421 -6.607 1.00 86.50 99 ALA A CA 1
ATOM 790 C C . ALA A 1 99 ? -12.013 -2.067 -7.932 1.00 86.50 99 ALA A C 1
ATOM 792 O O . ALA A 1 99 ? -10.868 -2.493 -8.121 1.00 86.50 99 ALA A O 1
ATOM 793 N N . PRO A 1 100 ? -12.655 -1.287 -8.824 1.00 81.69 100 PRO A N 1
ATOM 794 C CA . PRO A 1 100 ? -12.124 -0.998 -10.157 1.00 81.69 100 PRO A CA 1
ATOM 795 C C . PRO A 1 100 ? -10.836 -0.167 -10.108 1.00 81.69 100 PRO A C 1
ATOM 797 O O . PRO A 1 100 ? -9.947 -0.343 -10.938 1.00 81.69 100 PRO A O 1
ATOM 800 N N . SER A 1 101 ? -10.701 0.701 -9.105 1.00 81.50 101 SER A N 1
ATOM 801 C CA . SER A 1 101 ? -9.508 1.509 -8.870 1.00 81.50 101 SER A CA 1
ATOM 802 C C . SER A 1 101 ? -9.216 1.617 -7.377 1.00 81.50 101 SER A C 1
ATOM 804 O O . SER A 1 101 ? -10.121 1.605 -6.539 1.00 81.50 101 SER A O 1
ATOM 806 N N . GLN A 1 102 ? -7.929 1.681 -7.032 1.00 83.50 102 GLN A N 1
ATOM 807 C CA . GLN A 1 102 ? -7.468 1.894 -5.665 1.00 83.50 102 GLN A CA 1
ATOM 808 C C . GLN A 1 102 ? -6.173 2.692 -5.661 1.00 83.50 102 GLN A C 1
ATOM 810 O O . GLN A 1 102 ? -5.279 2.459 -6.472 1.00 83.50 102 GLN A O 1
ATOM 815 N N . ILE A 1 103 ? -6.086 3.608 -4.703 1.00 86.44 103 ILE A N 1
ATOM 816 C CA . ILE A 1 103 ? -4.908 4.436 -4.487 1.00 86.44 103 ILE A CA 1
ATOM 817 C C . ILE A 1 103 ? -3.934 3.678 -3.586 1.00 86.44 103 ILE A C 1
ATOM 819 O O . ILE A 1 103 ? -4.323 3.107 -2.563 1.00 86.44 103 ILE A O 1
ATOM 823 N N . ILE A 1 104 ? -2.665 3.706 -3.980 1.00 89.06 104 ILE A N 1
ATOM 824 C CA . ILE A 1 104 ? -1.523 3.306 -3.166 1.00 89.06 104 ILE A CA 1
ATOM 825 C C . ILE A 1 104 ? -0.586 4.510 -3.061 1.00 89.06 104 ILE A C 1
ATOM 827 O O . ILE A 1 104 ? -0.228 5.123 -4.066 1.00 89.06 104 ILE A O 1
ATOM 831 N N . LYS A 1 105 ? -0.221 4.880 -1.834 1.00 89.81 105 LYS A N 1
ATOM 832 C CA . LYS A 1 105 ? 0.622 6.051 -1.574 1.00 89.81 105 LYS A CA 1
ATOM 833 C C . LYS A 1 105 ? 2.088 5.642 -1.476 1.00 89.81 105 LYS A C 1
ATOM 835 O O . LYS A 1 105 ? 2.444 4.713 -0.751 1.00 89.81 105 LYS A O 1
ATOM 840 N N . PHE A 1 106 ? 2.947 6.367 -2.189 1.00 88.69 106 PHE A N 1
ATOM 841 C CA . PHE A 1 106 ? 4.397 6.193 -2.150 1.00 88.69 106 PHE A CA 1
ATOM 842 C C . PHE A 1 106 ? 5.058 7.444 -1.570 1.00 88.69 106 PHE A C 1
ATOM 844 O O . PHE A 1 106 ? 4.878 8.550 -2.071 1.00 88.69 106 PHE A O 1
ATOM 851 N N . LYS A 1 107 ? 5.877 7.275 -0.527 1.00 89.19 107 LYS A N 1
ATOM 852 C CA . LYS A 1 107 ? 6.693 8.370 0.022 1.00 89.19 107 LYS A CA 1
ATOM 853 C C . LYS A 1 107 ? 7.794 8.787 -0.956 1.00 89.19 107 LYS A C 1
ATOM 855 O O . LYS A 1 107 ? 8.632 7.963 -1.329 1.00 89.19 107 LYS A O 1
ATOM 860 N N . VAL A 1 108 ? 7.859 10.086 -1.253 1.00 89.50 108 VAL A N 1
ATOM 861 C CA . VAL A 1 108 ? 8.884 10.701 -2.119 1.00 89.50 108 VAL A CA 1
ATOM 862 C C . VAL A 1 108 ? 10.303 10.402 -1.630 1.00 89.50 108 VAL A C 1
ATOM 864 O O . VAL A 1 108 ? 11.166 10.058 -2.429 1.00 89.50 108 VAL A O 1
ATOM 867 N N . ASN A 1 109 ? 10.557 10.442 -0.318 1.00 89.69 109 ASN A N 1
ATOM 868 C CA . ASN A 1 109 ? 11.891 10.152 0.224 1.00 89.69 109 ASN A CA 1
ATOM 869 C C . ASN A 1 109 ? 12.347 8.711 -0.052 1.00 89.69 109 ASN A C 1
ATOM 871 O O . ASN A 1 109 ? 13.523 8.487 -0.319 1.00 89.69 109 ASN A O 1
ATOM 875 N N . ASN A 1 110 ? 11.431 7.739 -0.049 1.00 88.94 110 ASN A N 1
ATOM 876 C CA . ASN A 1 110 ? 11.761 6.356 -0.409 1.00 88.94 110 ASN A CA 1
ATOM 877 C C . ASN A 1 110 ? 12.023 6.214 -1.908 1.00 88.94 110 ASN A C 1
ATOM 879 O O . ASN A 1 110 ? 12.878 5.432 -2.315 1.00 88.94 110 ASN A O 1
ATOM 883 N N . PHE A 1 111 ? 11.309 6.985 -2.729 1.00 87.81 111 PHE A N 1
ATOM 884 C CA . PHE A 1 111 ? 11.589 7.056 -4.156 1.00 87.81 111 PHE A CA 1
ATOM 885 C C . PHE A 1 111 ? 12.992 7.627 -4.409 1.00 87.81 111 PHE A C 1
ATOM 887 O O . PHE A 1 111 ? 13.793 6.975 -5.072 1.00 87.81 111 PHE A O 1
ATOM 894 N N . LYS A 1 112 ? 13.334 8.762 -3.781 1.00 90.50 112 LYS A N 1
ATOM 895 C CA . LYS A 1 112 ? 14.669 9.387 -3.855 1.00 90.50 112 LYS A CA 1
ATOM 896 C C . LYS A 1 112 ? 15.789 8.460 -3.367 1.00 90.50 112 LYS A C 1
ATOM 898 O O . LYS A 1 112 ? 16.847 8.412 -3.977 1.00 90.50 112 LYS A O 1
ATOM 903 N N . LYS A 1 113 ? 15.551 7.679 -2.306 1.00 90.00 113 LYS A N 1
ATOM 904 C CA . LYS A 1 113 ? 16.493 6.656 -1.804 1.00 90.00 113 LYS A CA 1
ATOM 905 C C . LYS A 1 113 ? 16.598 5.416 -2.704 1.00 90.00 113 LYS A C 1
ATOM 907 O O . LYS A 1 113 ? 17.399 4.522 -2.434 1.00 90.00 113 LYS A O 1
ATOM 912 N N . GLY A 1 114 ? 15.783 5.329 -3.752 1.00 88.19 114 GLY A N 1
ATOM 913 C CA . GLY A 1 114 ? 15.781 4.213 -4.686 1.00 88.19 114 GLY A CA 1
ATOM 914 C C . GLY A 1 114 ? 15.077 2.959 -4.166 1.00 88.19 114 GLY A C 1
ATOM 915 O O . GLY A 1 114 ? 15.254 1.907 -4.765 1.00 88.19 114 GLY A O 1
ATOM 916 N N . THR A 1 115 ? 14.269 3.025 -3.101 1.00 89.25 115 THR A N 1
ATOM 917 C CA . THR A 1 115 ? 13.582 1.845 -2.544 1.00 89.25 115 THR A CA 1
ATOM 918 C C . THR A 1 115 ? 12.733 1.139 -3.601 1.00 89.25 115 THR A C 1
ATOM 920 O O . THR A 1 115 ? 12.913 -0.051 -3.831 1.00 89.25 115 THR A O 1
ATOM 923 N N . TYR A 1 116 ? 11.842 1.866 -4.280 1.00 88.38 116 TYR A N 1
ATOM 924 C CA . TYR A 1 116 ? 10.995 1.285 -5.328 1.00 88.38 116 TYR A CA 1
ATOM 925 C C . TYR A 1 116 ? 11.760 1.063 -6.644 1.00 88.38 116 TYR A C 1
ATOM 927 O O . TYR A 1 116 ? 11.679 -0.048 -7.162 1.00 88.38 116 TYR A O 1
ATOM 935 N N . PRO A 1 117 ? 12.577 2.024 -7.138 1.00 89.50 117 PRO A N 1
ATOM 936 C CA . PRO A 1 117 ? 13.381 1.817 -8.345 1.00 89.50 117 PRO A CA 1
ATOM 937 C C . PRO A 1 117 ? 14.311 0.598 -8.298 1.00 89.50 117 PRO A C 1
ATOM 939 O O . PRO A 1 117 ? 14.502 -0.052 -9.319 1.00 89.50 117 PRO A O 1
ATOM 942 N N . ARG A 1 118 ? 14.877 0.255 -7.131 1.00 90.75 118 ARG A N 1
ATOM 943 C CA . ARG A 1 118 ? 15.712 -0.949 -6.974 1.00 90.75 118 ARG A CA 1
ATOM 944 C C . ARG A 1 118 ? 14.897 -2.235 -7.100 1.00 90.75 118 ARG A C 1
ATOM 946 O O . ARG A 1 118 ? 15.380 -3.186 -7.697 1.00 90.75 118 ARG A O 1
ATOM 953 N N . LEU A 1 119 ? 13.675 -2.254 -6.568 1.00 89.38 119 LEU A N 1
ATOM 954 C CA . LEU A 1 119 ? 12.796 -3.430 -6.591 1.00 89.38 119 LEU A CA 1
ATOM 955 C C . LEU A 1 119 ? 12.174 -3.690 -7.960 1.00 89.38 119 LEU A C 1
ATOM 957 O O . LEU A 1 119 ? 11.807 -4.819 -8.259 1.00 89.38 119 LEU A O 1
ATOM 961 N N . THR A 1 120 ? 12.047 -2.651 -8.780 1.00 90.44 120 THR A N 1
ATOM 962 C CA . THR A 1 120 ? 11.552 -2.752 -10.157 1.00 90.44 120 THR A CA 1
ATOM 963 C C . THR A 1 120 ? 12.674 -2.611 -11.182 1.00 90.44 120 THR A C 1
ATOM 965 O O . THR A 1 120 ? 12.404 -2.362 -12.355 1.00 90.44 120 THR A O 1
ATOM 968 N N . LYS A 1 121 ? 13.942 -2.718 -10.762 1.00 91.31 121 LYS A N 1
ATOM 969 C CA . LYS A 1 121 ? 15.092 -2.569 -11.658 1.00 91.31 121 LYS A CA 1
ATOM 970 C C . LYS A 1 121 ? 15.081 -3.685 -12.702 1.00 91.31 121 LYS A C 1
ATOM 972 O O . LYS A 1 121 ? 14.911 -4.847 -12.359 1.00 91.31 121 LYS A O 1
ATOM 977 N N . GLY A 1 122 ? 15.280 -3.319 -13.966 1.00 89.81 122 GLY A N 1
ATOM 978 C CA . GLY A 1 122 ? 15.244 -4.260 -15.091 1.00 89.81 122 GLY A CA 1
ATOM 979 C C . GLY A 1 122 ? 13.833 -4.604 -15.573 1.00 89.81 122 GLY A C 1
ATOM 980 O O . GLY A 1 122 ? 13.692 -5.179 -16.646 1.00 89.81 122 GLY A O 1
ATOM 981 N N . LEU A 1 123 ? 12.790 -4.198 -14.841 1.00 92.69 123 LEU A N 1
ATOM 982 C CA . LEU A 1 123 ? 11.414 -4.334 -15.294 1.00 92.69 123 LEU A CA 1
ATOM 983 C C . LEU A 1 123 ? 11.049 -3.160 -16.199 1.00 92.69 123 LEU A C 1
ATOM 985 O O . LEU A 1 123 ? 11.369 -2.006 -15.909 1.00 92.69 123 LEU A O 1
ATOM 989 N N . THR A 1 124 ? 10.365 -3.458 -17.296 1.00 90.50 124 THR A N 1
ATOM 990 C CA . THR A 1 124 ? 10.111 -2.493 -18.36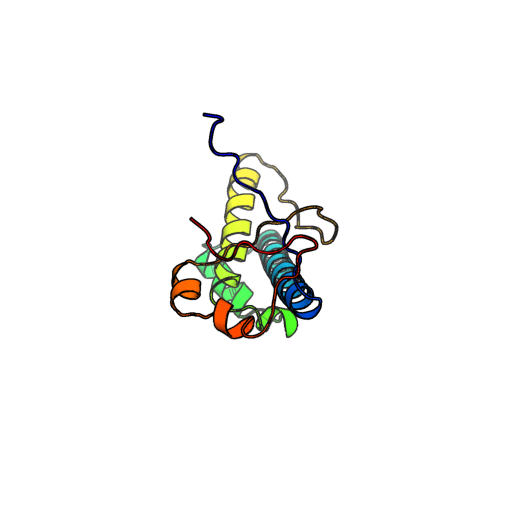2 1.00 90.50 124 THR A CA 1
ATOM 991 C C . THR A 1 124 ? 8.622 -2.239 -18.555 1.00 90.50 124 THR A C 1
ATOM 993 O O . THR A 1 124 ? 7.748 -2.996 -18.116 1.00 90.50 124 THR A O 1
ATOM 996 N N . PHE A 1 125 ? 8.339 -1.131 -19.232 1.00 89.62 125 PHE A N 1
ATOM 997 C CA . PHE A 1 125 ? 7.038 -0.870 -19.821 1.00 89.62 125 PHE A CA 1
ATOM 998 C C . PHE A 1 125 ? 7.092 -1.198 -21.309 1.00 89.62 125 PHE A C 1
ATOM 1000 O O . PHE A 1 125 ? 8.119 -1.042 -21.964 1.00 89.62 125 PHE A O 1
ATOM 1007 N N . THR A 1 126 ? 5.959 -1.634 -21.829 1.00 89.06 126 THR A N 1
ATOM 1008 C CA . THR A 1 126 ? 5.719 -1.886 -23.244 1.00 89.06 126 THR A CA 1
ATOM 1009 C C . THR A 1 126 ? 4.706 -0.872 -23.752 1.00 89.06 126 THR A C 1
ATOM 1011 O O . THR A 1 126 ? 3.848 -0.402 -22.999 1.00 89.06 126 THR A O 1
ATOM 1014 N N . SER A 1 127 ? 4.809 -0.504 -25.021 1.00 89.12 127 SER A N 1
ATOM 1015 C CA . SER A 1 127 ? 3.834 0.357 -25.678 1.00 89.12 127 SER A CA 1
ATOM 1016 C C . SER A 1 127 ? 3.572 -0.169 -27.085 1.00 89.12 127 SER A C 1
ATOM 1018 O O . SER A 1 127 ? 4.517 -0.613 -27.737 1.00 89.12 127 SER A O 1
ATOM 1020 N N . PRO A 1 128 ? 2.319 -0.123 -27.571 1.00 87.44 128 PRO A N 1
ATOM 1021 C CA . PRO A 1 128 ? 2.031 -0.369 -28.981 1.00 87.44 128 PRO A CA 1
ATOM 1022 C C . PRO A 1 128 ? 2.537 0.767 -29.884 1.00 87.44 128 PRO A C 1
ATOM 1024 O O . PRO A 1 128 ? 2.613 0.600 -31.096 1.00 87.44 128 PRO A O 1
ATOM 1027 N N . GLN A 1 129 ? 2.855 1.931 -29.311 1.00 87.38 129 GLN A N 1
ATOM 1028 C CA . GLN A 1 129 ? 3.361 3.100 -30.022 1.00 87.38 129 GLN A CA 1
ATOM 1029 C C . GLN A 1 129 ? 4.870 3.223 -29.804 1.00 87.38 129 GLN A C 1
ATOM 1031 O O . GLN A 1 129 ? 5.393 2.848 -28.753 1.00 87.38 129 GLN A O 1
ATOM 1036 N N . ALA A 1 130 ? 5.576 3.785 -30.785 1.00 83.94 130 ALA A N 1
ATOM 1037 C CA . ALA A 1 130 ? 6.988 4.099 -30.619 1.00 83.94 130 ALA A CA 1
ATOM 1038 C C . ALA A 1 130 ? 7.168 5.132 -29.496 1.00 83.94 130 ALA A C 1
ATOM 1040 O O . ALA A 1 130 ? 6.505 6.171 -29.481 1.00 83.94 130 ALA A O 1
ATOM 1041 N N . LEU A 1 131 ? 8.073 4.845 -28.558 1.00 80.81 131 LEU A N 1
ATOM 1042 C CA . LEU A 1 131 ? 8.405 5.788 -27.496 1.00 80.81 131 LEU A CA 1
ATOM 1043 C C . LEU A 1 131 ? 9.200 6.964 -28.088 1.00 80.81 131 LEU A C 1
ATOM 1045 O O . LEU A 1 131 ? 10.155 6.730 -28.837 1.00 80.81 131 LEU A O 1
ATOM 1049 N N . PRO A 1 132 ? 8.838 8.220 -27.771 1.00 79.62 132 PRO A N 1
ATOM 1050 C CA . PRO A 1 132 ? 9.606 9.371 -28.214 1.00 79.62 132 PRO A CA 1
ATOM 1051 C C . PRO A 1 132 ? 11.009 9.315 -27.600 1.00 79.62 132 PRO A C 1
ATOM 1053 O O . PRO A 1 132 ? 11.172 9.044 -26.413 1.00 79.62 132 PRO A O 1
ATOM 1056 N N . LYS A 1 133 ? 12.034 9.573 -28.419 1.00 73.81 133 LYS A N 1
ATOM 1057 C CA . LYS A 1 133 ? 13.435 9.602 -27.958 1.00 73.81 133 LYS A CA 1
ATOM 1058 C C . LYS A 1 133 ? 13.711 10.777 -27.017 1.00 73.81 133 LYS A C 1
ATOM 1060 O O . LYS A 1 133 ? 14.566 10.667 -26.147 1.00 73.81 133 LYS A O 1
ATOM 1065 N N . ASN A 1 134 ? 12.959 11.863 -27.188 1.00 70.31 134 ASN A N 1
ATOM 1066 C CA . ASN A 1 134 ? 13.043 13.070 -26.382 1.00 70.31 134 ASN A CA 1
ATOM 1067 C C . ASN A 1 134 ? 11.686 13.291 -25.710 1.00 70.31 134 ASN A C 1
ATOM 1069 O O . ASN A 1 134 ? 10.689 13.528 -26.392 1.00 70.31 134 ASN A O 1
ATOM 1073 N N . CYS A 1 135 ? 11.653 13.203 -24.384 1.00 63.56 135 CYS A N 1
ATOM 1074 C CA . CYS A 1 135 ? 10.552 13.726 -23.584 1.00 63.56 135 CYS A CA 1
ATOM 1075 C C . CYS A 1 135 ? 10.928 15.168 -23.218 1.00 63.56 135 CYS A C 1
ATOM 1077 O O . CYS A 1 135 ? 11.969 15.360 -22.590 1.00 63.56 135 CYS A O 1
ATOM 1079 N N . LEU A 1 136 ? 10.146 16.149 -23.682 1.00 52.38 136 LEU A N 1
ATOM 1080 C CA . LEU A 1 136 ? 10.304 17.568 -23.327 1.00 52.38 136 LEU A CA 1
ATOM 1081 C C . LEU A 1 136 ? 9.763 17.846 -21.921 1.00 52.38 136 LEU A C 1
ATOM 1083 O O . LEU A 1 136 ? 8.721 17.242 -21.573 1.00 52.38 136 LEU A O 1
#

Organism: NCBI:txid513049

pLDDT: mean 86.11, std 9.58, range [40.84, 94.94]

Foldseek 3Di:
DDPDPDDDFDWAWDPVVVVVVLLLVVLLLVLLQVLLVCVVVVDDDDLVVSLVVSVPDDDDPSNVPRWDCQNSVSSVVSVVQVVVCVVVVHDRDRDDPPDPDDDGDDDPVCVVVCRPVVVCPPTDIDTPDDDDPDDD

Radius of gyration: 18.76 Å; chains: 1; bounding box: 39×41×57 Å

Sequence (136 aa):
MTPNSLSQVRLYPCKELHTVGKRWLAAYRWIYNQTIATWKQGVQGSCFDCQKLVRNSDKPEWVKSLPGHQLPEAVADAFDAFKPAKVNQGKVQLKSCRAPSQIIKFKVNNFKKGTYPRLTKGLTFTSPQALPKNCL